Protein AF-A0A4V0WV18-F1 (afdb_monomer_lite)

Foldseek 3Di:
DDDDPVQDDDDDQDDPDQSLDQDAFDPVQQDFDPRDWAQDPVRDTDGDGPPNDDPDPRRGDHCVRVVVPDDPPGD

Radius of gyration: 12.53 Å; chains: 1; bounding box: 31×20×30 Å

Sequence (75 aa):
MLLAKEKFHRFLLVGQSNMAGCGTVEAQDKTPHPRVLMLNKADAWVPAIDPLHFDKPAAGLGLGKTFATLPERFH

pLDDT: mean 86.58, std 11.95, range [43.44, 96.25]

Structure (mmCIF, N/CA/C/O backbone):
data_AF-A0A4V0WV18-F1
#
_entry.id   AF-A0A4V0WV18-F1
#
loop_
_atom_site.group_PDB
_atom_site.id
_atom_site.type_symbol
_atom_site.label_atom_id
_atom_site.label_alt_id
_atom_site.label_comp_id
_atom_site.label_asym_id
_atom_site.label_entity_id
_atom_site.label_seq_id
_atom_site.pdbx_PDB_ins_code
_atom_site.Cartn_x
_atom_site.Cartn_y
_atom_site.Cartn_z
_atom_site.occupancy
_atom_site.B_iso_or_equiv
_atom_site.auth_seq_id
_atom_site.auth_comp_id
_atom_site.auth_asym_id
_atom_site.auth_atom_id
_atom_site.pdbx_PDB_model_num
ATOM 1 N N . MET A 1 1 ? -12.218 -10.803 13.475 1.00 43.44 1 MET A N 1
ATOM 2 C CA . MET A 1 1 ? -12.488 -9.534 14.183 1.00 43.44 1 MET A CA 1
ATOM 3 C C . MET A 1 1 ? -12.925 -8.506 13.146 1.00 43.44 1 MET A C 1
ATOM 5 O O . MET A 1 1 ? -12.072 -7.952 12.468 1.00 43.44 1 MET A O 1
ATOM 9 N N . LEU A 1 2 ? -14.234 -8.325 12.931 1.00 52.00 2 LEU A N 1
ATOM 10 C CA . LEU A 1 2 ? -14.717 -7.219 12.098 1.00 52.00 2 LEU A CA 1
ATOM 11 C C . LEU A 1 2 ? -14.548 -5.931 12.909 1.00 52.00 2 LEU A C 1
ATOM 13 O O . LEU A 1 2 ? -15.146 -5.794 13.974 1.00 52.00 2 LEU A O 1
ATOM 17 N N . LEU A 1 3 ? -13.719 -5.004 12.429 1.00 56.72 3 LEU A N 1
ATOM 18 C CA . LEU A 1 3 ? -13.729 -3.627 12.918 1.00 56.72 3 LEU A CA 1
ATOM 19 C C . LEU A 1 3 ? -15.161 -3.090 12.775 1.00 56.72 3 LEU A C 1
ATOM 21 O O . LEU A 1 3 ? -15.765 -3.236 11.712 1.00 56.72 3 LEU A O 1
ATOM 25 N N . ALA A 1 4 ? -15.715 -2.500 13.839 1.00 59.84 4 ALA A N 1
ATOM 26 C CA . ALA A 1 4 ? -17.005 -1.822 13.759 1.00 59.84 4 ALA A CA 1
ATOM 27 C C . ALA A 1 4 ? -16.959 -0.825 12.589 1.00 59.84 4 ALA A C 1
ATOM 29 O O . ALA A 1 4 ? -16.025 -0.028 12.493 1.00 59.84 4 ALA A O 1
ATOM 30 N N . LYS A 1 5 ? -17.937 -0.913 11.678 1.00 58.22 5 LYS A N 1
ATOM 31 C CA . LYS A 1 5 ? -17.950 -0.240 10.364 1.00 58.22 5 LYS A CA 1
ATOM 32 C C . LYS A 1 5 ? -17.739 1.282 10.448 1.00 58.22 5 LYS A C 1
ATOM 34 O O . LYS A 1 5 ? -17.278 1.882 9.483 1.00 58.22 5 LYS A O 1
ATOM 39 N N . GLU A 1 6 ? -18.018 1.876 11.607 1.00 63.53 6 GLU A N 1
ATOM 40 C CA . GLU A 1 6 ? -17.835 3.301 11.911 1.00 63.53 6 GLU A CA 1
ATOM 41 C C . GLU A 1 6 ? -16.368 3.731 12.107 1.00 63.53 6 GLU A C 1
ATOM 43 O O . GLU A 1 6 ? -16.080 4.919 12.062 1.00 63.53 6 GLU A O 1
ATOM 48 N N . LYS A 1 7 ? -15.420 2.794 12.263 1.00 77.62 7 LYS A N 1
ATOM 49 C CA . LYS A 1 7 ? -13.984 3.077 12.489 1.00 77.62 7 LYS A CA 1
ATOM 50 C C . LYS A 1 7 ? -13.080 2.606 11.345 1.00 77.62 7 LYS A C 1
ATOM 52 O O . LYS A 1 7 ? -11.910 2.284 11.563 1.00 77.62 7 LYS A O 1
ATOM 57 N N . PHE A 1 8 ? -13.627 2.494 10.133 1.00 85.31 8 PHE A N 1
ATOM 58 C CA . PHE A 1 8 ? -12.872 2.105 8.940 1.00 85.31 8 PHE A CA 1
ATOM 59 C C . PHE A 1 8 ? -12.697 3.292 7.988 1.00 85.31 8 PHE A C 1
ATOM 61 O O . PHE A 1 8 ? -13.560 3.581 7.156 1.00 85.31 8 PHE A O 1
ATOM 68 N N . HIS A 1 9 ? -11.560 3.975 8.119 1.00 89.19 9 HIS A N 1
ATOM 69 C CA . HIS A 1 9 ? -11.186 5.103 7.270 1.00 89.19 9 HIS A CA 1
ATOM 70 C C . HIS A 1 9 ? -10.645 4.598 5.929 1.00 89.19 9 HIS A C 1
ATOM 72 O O . HIS A 1 9 ? -9.739 3.766 5.888 1.00 89.19 9 HIS A O 1
ATOM 78 N N . ARG A 1 10 ? -11.209 5.101 4.827 1.00 91.31 10 ARG A N 1
ATOM 79 C CA . ARG A 1 10 ? -10.795 4.753 3.463 1.00 91.31 10 ARG A CA 1
ATOM 80 C C . ARG A 1 10 ? -10.091 5.939 2.824 1.00 91.31 10 ARG A C 1
ATOM 82 O O . ARG A 1 10 ? -10.622 7.045 2.834 1.00 91.31 10 ARG A O 1
ATOM 89 N N . PHE A 1 11 ? -8.938 5.674 2.225 1.00 92.81 11 PHE A N 1
ATOM 90 C CA . PHE A 1 11 ? -8.138 6.663 1.514 1.00 92.81 11 PHE A CA 1
ATOM 91 C C . PHE A 1 11 ? -7.921 6.191 0.085 1.00 92.81 11 PHE A C 1
ATOM 93 O O . PHE A 1 11 ? -7.607 5.025 -0.148 1.00 92.81 11 PHE A O 1
ATOM 100 N N . LEU A 1 12 ? -8.099 7.104 -0.863 1.00 93.94 12 LEU A N 1
ATOM 101 C CA . LEU A 1 12 ? -7.805 6.866 -2.266 1.00 93.94 12 LEU A CA 1
ATOM 102 C C . LEU A 1 12 ? -6.411 7.427 -2.566 1.00 93.94 12 LEU A C 1
ATOM 104 O O . LEU A 1 12 ? -6.197 8.635 -2.486 1.00 93.94 12 LEU A O 1
ATOM 108 N N . LEU A 1 13 ? -5.465 6.543 -2.887 1.00 92.81 13 LEU A N 1
ATOM 109 C CA . LEU A 1 13 ? -4.102 6.908 -3.270 1.00 92.81 13 LEU A CA 1
ATOM 110 C C . LEU A 1 13 ? -4.028 7.026 -4.792 1.00 92.81 13 LEU A C 1
ATOM 112 O O . LEU A 1 13 ? -4.040 6.022 -5.500 1.00 92.81 13 LEU A O 1
ATOM 116 N N . VAL A 1 14 ? -3.991 8.255 -5.305 1.00 92.00 14 VAL A N 1
ATOM 117 C CA . VAL A 1 14 ? -3.951 8.528 -6.749 1.00 92.00 14 VAL A CA 1
ATOM 118 C C . VAL A 1 14 ? -2.823 9.499 -7.048 1.00 92.00 14 VAL A C 1
ATOM 120 O O . VAL A 1 14 ? -2.598 10.468 -6.326 1.00 92.00 14 VAL A O 1
ATOM 123 N N . GLY A 1 15 ? -2.095 9.222 -8.124 1.00 88.94 15 GLY A N 1
ATOM 124 C CA . GLY A 1 15 ? -0.977 10.036 -8.565 1.00 88.94 15 GLY A CA 1
ATOM 125 C C . GLY A 1 15 ? -0.150 9.336 -9.637 1.00 88.94 15 GLY A C 1
ATOM 126 O O . GLY A 1 15 ? -0.556 8.334 -10.225 1.00 88.94 15 GLY A O 1
ATOM 127 N N . GLN A 1 16 ? 1.027 9.894 -9.900 1.00 87.62 16 GLN A N 1
ATOM 128 C CA . GLN A 1 16 ? 1.994 9.347 -10.853 1.00 87.62 16 GLN A CA 1
ATOM 129 C C . GLN A 1 16 ? 2.964 8.370 -10.159 1.00 87.62 16 GLN A C 1
ATOM 131 O O . GLN A 1 16 ? 2.618 7.751 -9.152 1.00 87.62 16 GLN A O 1
ATOM 136 N N . SER A 1 17 ? 4.168 8.196 -10.708 1.00 84.81 17 SER A N 1
ATOM 137 C CA . SER A 1 17 ? 5.177 7.235 -10.240 1.00 84.81 17 SER A CA 1
ATOM 138 C C . SER A 1 17 ? 5.517 7.368 -8.751 1.00 84.81 17 SER A C 1
ATOM 140 O O . SER A 1 17 ? 5.550 6.366 -8.050 1.00 84.81 17 SER A O 1
ATOM 142 N N . ASN A 1 18 ? 5.665 8.589 -8.230 1.00 84.38 18 ASN A N 1
ATOM 143 C CA . ASN A 1 18 ? 5.999 8.795 -6.814 1.00 84.38 18 ASN A CA 1
ATOM 144 C C . ASN A 1 18 ? 4.907 8.296 -5.850 1.00 84.38 18 ASN A C 1
ATOM 146 O O . ASN A 1 18 ? 5.228 7.912 -4.730 1.00 84.38 18 ASN A O 1
ATOM 150 N N . MET A 1 19 ? 3.634 8.287 -6.271 1.00 89.88 19 MET A N 1
ATOM 151 C CA . MET A 1 19 ? 2.548 7.700 -5.474 1.00 89.88 19 MET A CA 1
ATOM 152 C C . MET A 1 19 ? 2.537 6.177 -5.597 1.00 89.88 19 MET A C 1
ATOM 154 O O . MET A 1 19 ? 2.387 5.489 -4.593 1.00 89.88 19 MET A O 1
ATOM 158 N N . ALA A 1 20 ? 2.769 5.664 -6.812 1.00 87.88 20 ALA A N 1
ATOM 159 C CA . ALA A 1 20 ? 2.923 4.230 -7.051 1.00 87.88 20 ALA A CA 1
ATOM 160 C C . ALA A 1 20 ? 4.083 3.611 -6.251 1.00 87.88 20 ALA A C 1
ATOM 162 O O . ALA A 1 20 ? 4.064 2.415 -5.968 1.00 87.88 20 ALA A O 1
ATOM 163 N N . GLY A 1 21 ? 5.058 4.444 -5.880 1.00 87.00 21 GLY A N 1
ATOM 164 C CA . GLY A 1 21 ? 6.301 4.043 -5.250 1.00 87.00 21 GLY A CA 1
ATOM 165 C C . GLY A 1 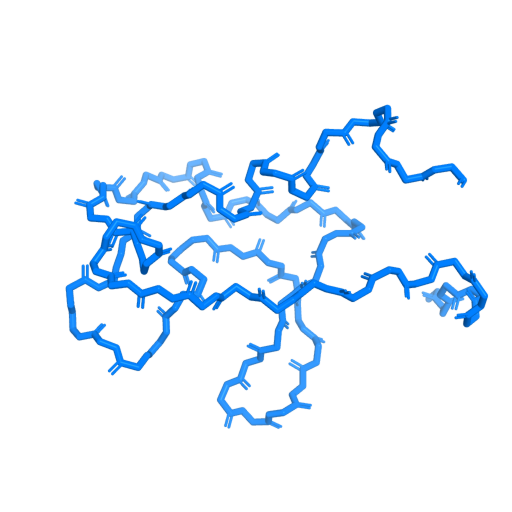21 ? 7.339 3.684 -6.306 1.00 87.00 21 GLY A C 1
ATOM 166 O O . GLY A 1 21 ? 7.037 2.973 -7.260 1.00 87.00 21 GLY A O 1
ATOM 167 N N . CYS A 1 22 ? 8.562 4.179 -6.122 1.00 88.94 22 CYS A N 1
ATOM 168 C CA . CYS A 1 22 ? 9.727 3.849 -6.954 1.00 88.94 22 CYS A CA 1
ATOM 169 C C . CYS A 1 22 ? 10.900 3.322 -6.114 1.00 88.94 22 CYS A C 1
ATOM 171 O O . CYS A 1 22 ? 11.993 3.128 -6.643 1.00 88.94 22 CYS A O 1
ATOM 173 N N . GLY A 1 23 ? 10.714 3.167 -4.799 1.00 88.31 23 GLY A N 1
ATOM 174 C CA . GLY A 1 23 ? 11.765 2.679 -3.916 1.00 88.31 23 GLY A CA 1
ATOM 175 C C . GLY A 1 23 ? 11.935 1.164 -4.014 1.00 88.31 23 GLY A C 1
ATOM 176 O O . GLY A 1 23 ? 11.003 0.436 -4.363 1.00 88.31 23 GLY A O 1
ATOM 177 N N . THR A 1 24 ? 13.127 0.685 -3.673 1.00 93.06 24 THR A N 1
ATOM 178 C CA . THR A 1 24 ? 13.395 -0.747 -3.512 1.00 93.06 24 THR A CA 1
ATOM 179 C C . THR A 1 24 ? 12.566 -1.297 -2.354 1.00 93.06 24 THR A C 1
ATOM 181 O O . THR A 1 24 ? 12.545 -0.703 -1.283 1.00 93.06 24 THR A O 1
ATOM 184 N N . VAL A 1 25 ? 11.885 -2.423 -2.572 1.00 93.06 25 VAL A N 1
ATOM 185 C CA . VAL A 1 25 ? 11.110 -3.114 -1.532 1.00 93.06 25 VAL A CA 1
ATOM 186 C C . VAL A 1 25 ? 12.030 -4.055 -0.763 1.00 93.06 25 VAL A C 1
ATOM 188 O O . VAL A 1 25 ? 12.576 -5.003 -1.336 1.00 93.06 25 VAL A O 1
ATOM 191 N N . GLU A 1 26 ? 12.162 -3.824 0.535 1.00 95.25 26 GLU A N 1
ATOM 192 C CA . GLU A 1 26 ? 12.952 -4.638 1.453 1.00 95.25 26 GLU A CA 1
ATOM 193 C C . GLU A 1 26 ? 12.075 -5.637 2.228 1.00 95.25 26 GLU A C 1
ATOM 195 O O . GLU A 1 26 ? 10.845 -5.673 2.113 1.00 95.25 26 GLU A O 1
ATOM 200 N N . ALA A 1 27 ? 12.705 -6.510 3.018 1.00 94.88 27 ALA A N 1
ATOM 201 C CA . ALA A 1 27 ? 11.988 -7.534 3.776 1.00 94.88 27 ALA A CA 1
ATOM 202 C C . ALA A 1 27 ? 11.007 -6.924 4.794 1.00 94.88 27 ALA A C 1
ATOM 204 O O . ALA A 1 27 ? 9.889 -7.428 4.938 1.00 94.88 27 ALA A O 1
ATOM 205 N N . GLN A 1 28 ? 11.375 -5.819 5.460 1.00 91.75 28 GLN A N 1
ATOM 206 C CA . GLN A 1 28 ? 10.479 -5.165 6.416 1.00 91.75 28 GLN A CA 1
ATOM 207 C C . GLN A 1 28 ? 9.220 -4.580 5.760 1.00 91.75 28 GLN A C 1
ATOM 209 O O . GLN A 1 28 ? 8.150 -4.595 6.373 1.00 91.75 28 GLN A O 1
ATOM 214 N N . ASP A 1 29 ? 9.292 -4.154 4.497 1.00 93.50 29 ASP A N 1
ATOM 215 C CA . ASP A 1 29 ? 8.164 -3.531 3.791 1.00 93.50 29 ASP A CA 1
ATOM 216 C C . ASP A 1 29 ? 7.049 -4.543 3.476 1.00 93.50 29 ASP A C 1
ATOM 218 O O . ASP A 1 29 ? 5.874 -4.189 3.315 1.00 93.50 29 ASP A O 1
ATOM 222 N N . LYS A 1 30 ? 7.393 -5.834 3.508 1.00 94.56 30 LYS A N 1
ATOM 223 C CA . LYS A 1 30 ? 6.463 -6.963 3.382 1.00 94.56 30 LYS A CA 1
ATOM 224 C C . LYS A 1 30 ? 5.832 -7.392 4.708 1.00 94.56 30 LYS A C 1
ATOM 226 O O . LYS A 1 30 ? 4.992 -8.287 4.718 1.00 94.56 30 LYS A O 1
ATOM 231 N N . THR A 1 31 ? 6.196 -6.757 5.823 1.00 95.19 31 THR A N 1
ATOM 232 C CA . THR A 1 31 ? 5.575 -7.019 7.129 1.00 95.19 31 THR A CA 1
ATOM 233 C C . THR A 1 31 ? 4.258 -6.248 7.243 1.00 95.19 31 THR A C 1
ATOM 235 O O . THR A 1 31 ? 4.281 -5.014 7.199 1.00 95.19 31 THR A O 1
ATOM 238 N N . PRO A 1 32 ? 3.099 -6.912 7.384 1.00 95.25 32 PRO A N 1
ATOM 239 C CA . PRO A 1 32 ? 1.816 -6.225 7.458 1.00 95.25 32 PRO A CA 1
ATOM 240 C C . PRO A 1 32 ? 1.594 -5.560 8.823 1.00 95.25 32 PRO A C 1
ATOM 242 O O . PRO A 1 32 ? 2.025 -6.066 9.857 1.00 95.25 32 PRO A O 1
ATOM 245 N N . HIS A 1 33 ? 0.835 -4.461 8.838 1.00 92.88 33 HIS A N 1
ATOM 246 C CA . HIS A 1 33 ? 0.304 -3.879 10.073 1.00 92.88 33 HIS A CA 1
ATOM 247 C C . HIS A 1 33 ? -1.127 -4.399 10.318 1.00 92.88 33 HIS A C 1
ATOM 249 O O . HIS A 1 33 ? -1.946 -4.342 9.399 1.00 92.88 33 HIS A O 1
ATOM 255 N N . PRO A 1 34 ? -1.498 -4.840 11.538 1.00 90.75 34 PRO A N 1
ATOM 256 C CA . PRO A 1 34 ? -2.769 -5.538 11.798 1.00 90.75 34 PRO A CA 1
ATOM 257 C C . PRO A 1 34 ? -4.034 -4.704 11.538 1.00 90.75 34 PRO A C 1
ATOM 259 O O . PRO A 1 34 ? -5.135 -5.245 11.495 1.00 90.75 34 PRO A O 1
ATOM 262 N N . ARG A 1 35 ? -3.891 -3.383 11.388 1.00 90.88 35 ARG A N 1
ATOM 263 C CA . ARG A 1 35 ? -4.997 -2.438 11.155 1.00 90.88 35 ARG A CA 1
ATOM 264 C C . ARG A 1 35 ? -4.949 -1.722 9.806 1.00 90.88 35 ARG A C 1
ATOM 266 O O . ARG A 1 35 ? -5.804 -0.879 9.561 1.00 90.88 35 ARG A O 1
ATOM 273 N N . VAL A 1 36 ? -3.962 -2.020 8.961 1.00 93.06 36 VAL A N 1
ATOM 274 C CA . VAL A 1 36 ? -3.831 -1.386 7.644 1.00 93.06 36 VAL A CA 1
ATOM 275 C C . VAL A 1 36 ? -4.164 -2.413 6.574 1.00 93.06 36 VAL A C 1
ATOM 277 O O . VAL A 1 36 ? -3.517 -3.455 6.466 1.00 93.06 36 VAL A O 1
ATOM 280 N N . LEU A 1 37 ? -5.192 -2.101 5.792 1.00 95.12 37 LEU A N 1
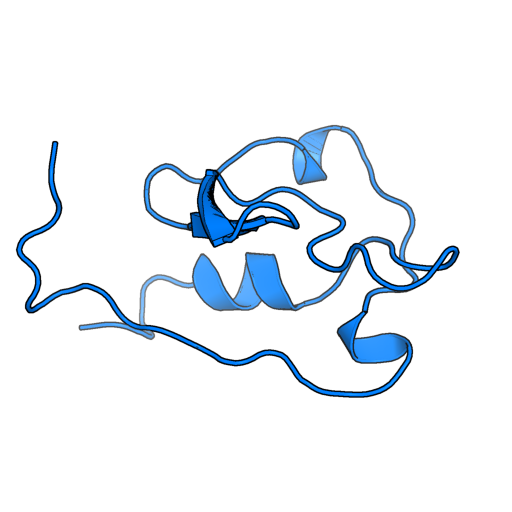ATOM 281 C CA . LEU A 1 37 ? -5.655 -2.924 4.685 1.00 95.12 37 LEU A CA 1
ATOM 282 C C . LEU A 1 37 ? -5.449 -2.174 3.371 1.00 95.12 37 LEU A C 1
ATOM 284 O O . LEU A 1 37 ? -5.546 -0.947 3.331 1.00 95.12 37 LEU A O 1
ATOM 288 N N . MET A 1 38 ? -5.210 -2.920 2.300 1.00 95.25 38 MET A N 1
ATOM 289 C CA . MET A 1 38 ? -5.231 -2.423 0.928 1.00 95.25 38 MET A CA 1
ATOM 290 C C . MET A 1 38 ? -6.281 -3.183 0.123 1.00 95.25 38 MET A C 1
ATOM 292 O O . MET A 1 38 ? -6.608 -4.328 0.445 1.00 95.25 38 MET A O 1
ATOM 296 N N . LEU A 1 39 ? -6.801 -2.552 -0.924 1.00 95.38 39 LEU A N 1
ATOM 297 C CA . LEU A 1 39 ? -7.641 -3.229 -1.902 1.00 95.38 39 LEU A CA 1
ATOM 298 C C . LEU A 1 39 ? -6.730 -3.909 -2.930 1.00 95.38 39 LEU A C 1
ATOM 300 O O . LEU A 1 39 ? -5.830 -3.264 -3.467 1.00 95.38 39 LEU A O 1
ATOM 304 N N . ASN A 1 40 ? -6.924 -5.201 -3.181 1.00 94.31 40 ASN A N 1
ATOM 305 C CA . ASN A 1 40 ? -6.167 -5.926 -4.205 1.00 94.31 40 ASN A CA 1
ATOM 306 C C . ASN A 1 40 ? -6.889 -5.923 -5.571 1.00 94.31 40 ASN A C 1
ATOM 308 O O . ASN A 1 40 ? -7.997 -5.412 -5.701 1.00 94.31 40 ASN A O 1
ATOM 312 N N . LYS A 1 41 ? -6.281 -6.547 -6.592 1.00 92.69 41 LYS A N 1
ATOM 313 C CA . LYS A 1 41 ? -6.860 -6.701 -7.947 1.00 92.69 41 LYS A CA 1
ATOM 314 C C . LYS A 1 41 ? -8.205 -7.440 -8.002 1.00 92.69 41 LYS A C 1
ATOM 316 O O . LYS A 1 41 ? -8.853 -7.406 -9.039 1.00 92.69 41 LYS A O 1
ATOM 321 N N . ALA A 1 42 ? -8.575 -8.154 -6.941 1.00 95.50 42 ALA A N 1
ATOM 322 C CA . ALA A 1 42 ? -9.811 -8.923 -6.842 1.00 95.50 42 ALA A CA 1
ATOM 323 C C . ALA A 1 42 ? -10.871 -8.206 -5.983 1.00 95.50 42 ALA A C 1
ATOM 325 O O . ALA A 1 42 ? -11.775 -8.858 -5.467 1.00 95.50 42 ALA A O 1
ATOM 326 N N . ASP A 1 43 ? -10.723 -6.891 -5.775 1.00 93.38 43 ASP A N 1
ATOM 327 C CA . ASP A 1 43 ? -11.609 -6.057 -4.954 1.00 93.38 43 ASP A CA 1
ATOM 328 C C . ASP A 1 43 ? -11.779 -6.556 -3.507 1.00 93.38 43 ASP A C 1
ATOM 330 O O . ASP A 1 43 ? -12.786 -6.301 -2.842 1.00 93.38 43 ASP A O 1
ATOM 334 N N . ALA A 1 44 ? -10.760 -7.243 -2.982 1.00 95.44 44 ALA A N 1
ATOM 335 C CA . ALA A 1 44 ? -10.738 -7.735 -1.613 1.00 95.44 44 ALA A CA 1
ATOM 336 C C . ALA A 1 44 ? -9.800 -6.900 -0.733 1.00 95.44 44 ALA A C 1
ATOM 338 O O . ALA A 1 44 ? -8.678 -6.564 -1.121 1.00 95.44 44 ALA A O 1
ATOM 339 N N . TRP A 1 45 ? -10.255 -6.609 0.487 1.00 94.38 45 TRP A N 1
ATOM 340 C CA . TRP A 1 45 ? -9.429 -5.995 1.522 1.00 94.38 45 TRP A CA 1
ATOM 341 C C . TRP A 1 45 ? -8.465 -7.029 2.103 1.00 94.38 45 TRP A C 1
ATOM 343 O O . TRP A 1 45 ? -8.891 -8.002 2.727 1.00 94.38 45 TRP A O 1
ATOM 353 N N . VAL A 1 46 ? -7.168 -6.803 1.920 1.00 95.44 46 VAL A N 1
ATOM 354 C CA . VAL A 1 46 ? -6.089 -7.678 2.400 1.00 95.44 46 VAL A CA 1
ATOM 355 C C . VAL A 1 46 ? -5.091 -6.885 3.247 1.00 95.44 46 VAL A C 1
ATOM 357 O O . VAL A 1 46 ? -5.040 -5.660 3.111 1.00 95.44 46 VAL A O 1
ATOM 360 N N . PRO A 1 47 ? -4.295 -7.528 4.123 1.00 96.25 47 PRO A N 1
ATOM 361 C CA . PRO A 1 47 ? -3.219 -6.844 4.836 1.00 96.25 47 PRO A CA 1
ATOM 362 C C . PRO A 1 47 ? -2.294 -6.099 3.868 1.00 96.25 47 PRO A C 1
ATOM 364 O O . PRO A 1 47 ? -1.835 -6.672 2.881 1.00 96.25 47 PRO A O 1
ATOM 367 N N . ALA A 1 48 ? -2.042 -4.820 4.142 1.00 95.75 48 ALA A N 1
ATOM 368 C CA . AL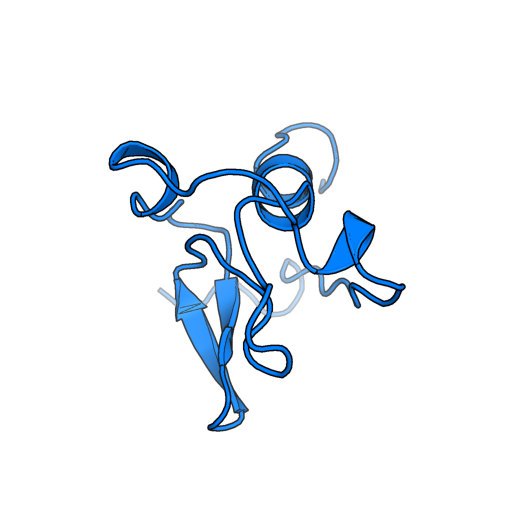A A 1 48 ? -1.239 -3.978 3.263 1.00 95.75 48 ALA A CA 1
ATOM 369 C C . ALA A 1 48 ? 0.261 -4.293 3.375 1.00 95.75 48 ALA A C 1
ATOM 371 O O . ALA A 1 48 ? 0.826 -4.281 4.475 1.00 95.75 48 ALA A O 1
ATOM 372 N N . ILE A 1 49 ? 0.903 -4.507 2.227 1.00 95.81 49 ILE A N 1
ATOM 373 C CA . ILE A 1 49 ? 2.353 -4.666 2.065 1.00 95.81 49 ILE A CA 1
ATOM 374 C C . ILE A 1 49 ? 2.811 -3.872 0.843 1.00 95.81 49 ILE A C 1
ATOM 376 O O . ILE A 1 49 ? 2.023 -3.676 -0.080 1.00 95.81 49 ILE A O 1
A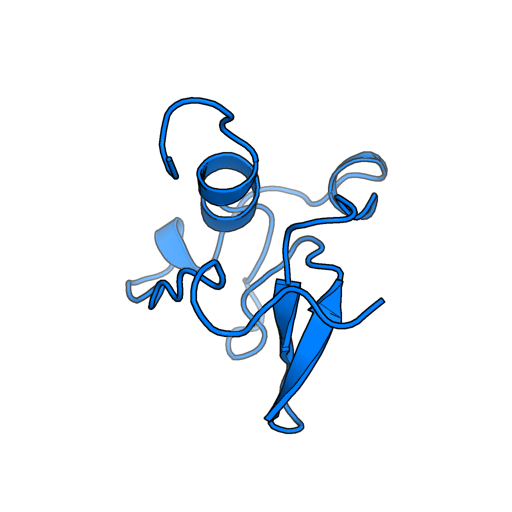TOM 380 N N . ASP A 1 50 ? 4.065 -3.429 0.818 1.00 94.44 50 ASP A N 1
ATOM 381 C CA . ASP A 1 50 ? 4.605 -2.794 -0.383 1.00 94.44 50 ASP A CA 1
ATOM 382 C C . ASP A 1 50 ? 5.027 -3.845 -1.433 1.00 94.44 50 ASP A C 1
ATOM 384 O O . ASP A 1 50 ? 5.521 -4.922 -1.072 1.00 94.44 50 ASP A O 1
ATOM 388 N N . PRO A 1 51 ? 4.858 -3.547 -2.735 1.00 95.00 51 PRO A N 1
ATOM 389 C CA . PRO A 1 51 ? 4.223 -2.342 -3.273 1.00 95.00 51 PRO A CA 1
ATOM 390 C C . PRO A 1 51 ? 2.691 -2.367 -3.124 1.00 95.00 51 PRO A C 1
ATOM 392 O O . PRO A 1 51 ? 2.044 -3.382 -3.379 1.00 95.00 51 PRO A O 1
ATOM 395 N N . LEU A 1 52 ? 2.102 -1.218 -2.767 1.00 94.50 52 LEU A N 1
ATOM 396 C CA . LEU A 1 52 ? 0.640 -1.064 -2.677 1.00 94.50 52 LEU A CA 1
ATOM 397 C C . LEU A 1 52 ? -0.039 -0.980 -4.048 1.00 94.50 52 LEU A C 1
ATOM 399 O O . LEU A 1 52 ? -1.212 -1.319 -4.197 1.00 94.50 52 LEU A O 1
ATOM 403 N N . HIS A 1 53 ? 0.686 -0.487 -5.046 1.00 92.25 53 HIS A N 1
ATOM 404 C CA . HIS A 1 53 ? 0.189 -0.338 -6.403 1.00 92.25 53 HIS A CA 1
ATOM 405 C C . HIS A 1 53 ? 0.550 -1.565 -7.230 1.00 92.25 53 HIS A C 1
ATOM 407 O O . HIS A 1 53 ? 1.645 -2.112 -7.135 1.00 92.25 53 HIS A O 1
ATOM 413 N N . PHE A 1 54 ? -0.394 -2.008 -8.052 1.00 88.19 54 PHE A N 1
ATOM 414 C CA . PHE A 1 54 ? -0.292 -3.264 -8.795 1.00 88.19 54 PHE A CA 1
ATOM 415 C C . PHE A 1 54 ? -0.541 -3.092 -10.299 1.00 88.19 54 PHE A C 1
ATOM 417 O O . PHE A 1 54 ? -0.528 -4.066 -11.063 1.00 88.19 54 PHE A O 1
ATOM 424 N N . ASP A 1 55 ? -0.849 -1.860 -10.699 1.00 81.88 55 ASP A N 1
ATOM 425 C CA . ASP A 1 55 ? -1.242 -1.413 -12.032 1.00 81.88 55 ASP A CA 1
ATOM 426 C C . ASP A 1 55 ? -0.042 -0.970 -12.881 1.00 81.88 55 ASP A C 1
ATOM 428 O O . ASP A 1 55 ? -0.191 -0.746 -14.081 1.00 81.88 55 ASP A O 1
ATOM 432 N N . LYS A 1 56 ? 1.159 -0.881 -12.291 1.00 78.31 56 LYS A N 1
ATOM 433 C CA . LYS A 1 56 ? 2.383 -0.455 -12.981 1.00 78.31 56 LYS A CA 1
ATOM 434 C C . LYS A 1 56 ? 3.546 -1.417 -12.719 1.00 78.31 56 LYS A C 1
ATOM 436 O O . LYS A 1 56 ? 3.767 -1.775 -11.566 1.00 78.31 56 LYS A O 1
ATOM 441 N N . PRO A 1 57 ? 4.349 -1.770 -13.745 1.00 78.56 57 PRO A N 1
ATOM 442 C CA . PRO A 1 57 ? 5.533 -2.620 -13.567 1.00 78.56 57 PRO A CA 1
ATOM 443 C C . PRO A 1 57 ? 6.588 -2.020 -12.631 1.00 78.56 57 PRO A C 1
ATOM 445 O O . PRO A 1 57 ? 7.334 -2.753 -11.999 1.00 78.56 57 PRO A O 1
ATOM 448 N N . ALA A 1 58 ? 6.651 -0.687 -12.557 1.00 81.12 58 ALA A N 1
ATOM 449 C CA . ALA A 1 58 ? 7.626 0.050 -11.757 1.00 81.12 58 ALA A CA 1
ATOM 450 C C . ALA A 1 58 ? 7.168 0.326 -10.312 1.00 81.12 58 ALA A C 1
ATOM 452 O O . ALA A 1 58 ? 7.836 1.085 -9.618 1.00 81.12 58 ALA A O 1
ATOM 453 N N . ALA A 1 59 ? 6.028 -0.223 -9.875 1.00 88.12 59 ALA A N 1
ATOM 454 C CA . ALA A 1 59 ? 5.543 -0.015 -8.516 1.00 88.12 59 ALA A CA 1
ATOM 455 C C . ALA A 1 59 ? 6.510 -0.632 -7.494 1.00 88.12 59 ALA A C 1
ATOM 457 O O . ALA A 1 59 ? 6.890 -1.800 -7.597 1.00 88.12 59 ALA A O 1
ATOM 458 N N . GLY A 1 60 ? 6.889 0.166 -6.505 1.00 90.25 60 GLY A N 1
ATOM 459 C CA . GLY A 1 60 ? 7.837 -0.198 -5.460 1.00 90.25 60 GLY A CA 1
ATOM 460 C C . GLY A 1 60 ? 7.407 0.334 -4.100 1.00 90.25 60 GLY A C 1
ATOM 461 O O . GLY A 1 60 ? 6.225 0.568 -3.848 1.00 90.25 60 GLY A O 1
ATOM 462 N N . LEU A 1 61 ? 8.382 0.549 -3.222 1.00 91.56 61 LEU A N 1
ATOM 463 C CA . LEU A 1 61 ? 8.151 1.184 -1.930 1.00 91.56 61 LEU A CA 1
ATOM 464 C C . LEU A 1 61 ? 7.615 2.610 -2.137 1.00 91.56 61 LEU A C 1
ATOM 466 O O . LEU A 1 61 ? 8.207 3.409 -2.878 1.00 91.56 61 LEU A O 1
ATOM 470 N N . GLY A 1 62 ? 6.494 2.915 -1.483 1.00 90.81 62 GLY A N 1
ATOM 471 C CA . GLY A 1 62 ? 5.819 4.210 -1.539 1.00 90.81 62 GLY A CA 1
ATOM 472 C C . GLY A 1 62 ? 5.446 4.746 -0.154 1.00 90.81 62 GLY A C 1
ATOM 473 O O . GLY A 1 62 ? 5.709 4.137 0.877 1.00 90.81 62 GLY A O 1
ATOM 474 N N . LEU A 1 63 ? 4.804 5.917 -0.11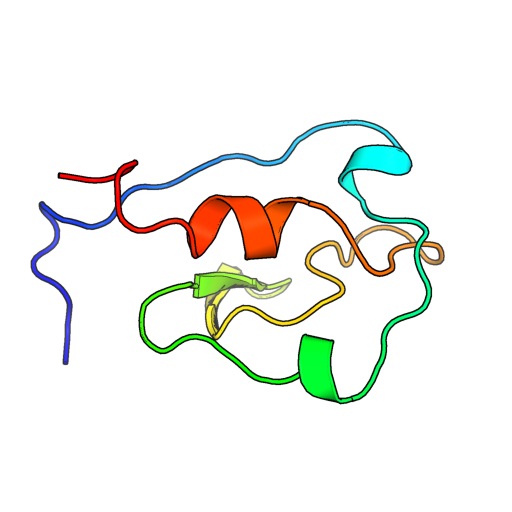8 1.00 91.69 63 LEU A N 1
ATOM 475 C CA . LEU A 1 63 ? 4.436 6.585 1.142 1.00 91.69 63 LEU A CA 1
ATOM 476 C C . LEU A 1 63 ? 3.089 6.120 1.719 1.00 91.69 63 LEU A C 1
ATOM 478 O O . LEU A 1 63 ? 2.763 6.454 2.858 1.00 91.69 63 LEU A O 1
ATOM 482 N N . GLY A 1 64 ? 2.293 5.372 0.950 1.00 93.12 64 GLY A N 1
ATOM 483 C CA . GLY A 1 64 ? 0.914 5.032 1.309 1.00 93.12 64 GLY A CA 1
ATOM 484 C C . GLY A 1 64 ? 0.795 4.181 2.574 1.00 93.12 64 GLY A C 1
ATOM 485 O O . GLY A 1 64 ? -0.041 4.469 3.434 1.00 93.12 64 GLY A O 1
ATOM 486 N N . LYS A 1 65 ? 1.655 3.168 2.732 1.00 93.12 65 LYS A N 1
ATOM 487 C CA . LYS A 1 65 ? 1.617 2.273 3.896 1.00 93.12 65 LYS A CA 1
ATOM 488 C C . LYS A 1 65 ? 2.054 3.018 5.154 1.00 93.12 65 LYS A C 1
ATOM 490 O O . LYS A 1 65 ? 1.340 2.995 6.153 1.00 93.12 65 LYS A O 1
ATOM 495 N N . THR A 1 66 ? 3.157 3.762 5.064 1.00 92.06 66 THR A N 1
ATOM 496 C CA . THR A 1 66 ? 3.666 4.621 6.143 1.00 92.06 66 THR A CA 1
ATOM 497 C C . THR A 1 66 ? 2.635 5.659 6.576 1.00 92.06 66 THR A C 1
ATOM 499 O O . THR A 1 66 ? 2.422 5.856 7.771 1.00 92.06 66 THR A O 1
ATOM 502 N N . PHE A 1 67 ? 1.940 6.293 5.625 1.00 92.50 67 PHE A N 1
ATOM 503 C CA . PHE A 1 67 ? 0.847 7.222 5.916 1.00 92.50 67 PHE A CA 1
ATOM 504 C C . PHE A 1 67 ? -0.235 6.577 6.796 1.00 92.50 67 PHE A C 1
ATOM 506 O O . PHE A 1 67 ? -0.684 7.201 7.759 1.00 92.50 67 PHE A O 1
ATOM 513 N N . ALA A 1 68 ? -0.623 5.336 6.490 1.00 91.81 68 ALA A N 1
ATOM 514 C CA . ALA A 1 68 ? -1.699 4.626 7.175 1.00 91.81 68 ALA A CA 1
ATOM 515 C C . ALA A 1 68 ? -1.302 4.041 8.545 1.00 91.81 68 ALA A C 1
ATOM 517 O O . ALA A 1 68 ? -2.180 3.739 9.351 1.00 91.81 68 ALA A O 1
ATOM 518 N N . THR A 1 69 ? -0.006 3.880 8.833 1.00 90.06 69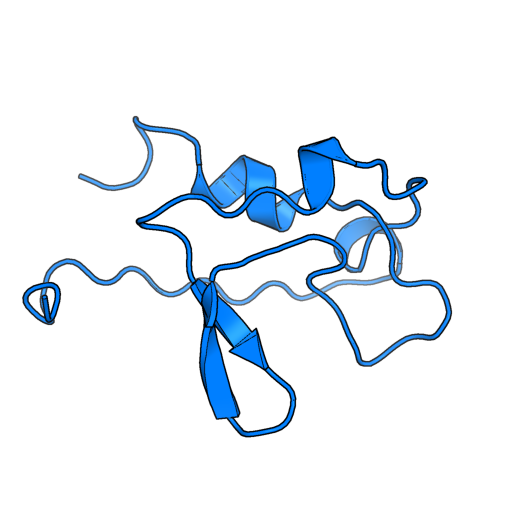 THR A N 1
ATOM 519 C CA . THR A 1 69 ? 0.483 3.383 10.134 1.00 90.06 69 THR A CA 1
ATOM 520 C C . THR A 1 69 ? 0.653 4.471 11.196 1.00 90.06 69 THR A C 1
ATOM 522 O O . THR A 1 69 ? 0.914 4.148 12.352 1.00 90.06 69 THR A O 1
ATOM 525 N N . LEU A 1 70 ? 0.531 5.752 10.834 1.00 87.62 70 LEU A N 1
ATOM 526 C CA . LEU A 1 70 ? 0.756 6.858 11.768 1.00 87.62 70 LEU A CA 1
ATOM 527 C C . LEU A 1 70 ? -0.391 6.964 12.803 1.00 87.62 70 LEU A C 1
ATOM 529 O O . LEU A 1 70 ? -1.535 7.175 12.395 1.00 87.62 70 LEU A O 1
ATOM 533 N N . PRO A 1 71 ? -0.113 6.848 14.122 1.00 70.19 71 PRO A N 1
ATOM 534 C CA . PRO A 1 71 ? -1.145 6.683 15.158 1.00 70.19 71 PRO A CA 1
ATOM 535 C C . PRO A 1 71 ? -2.098 7.870 15.349 1.00 70.19 71 PRO A C 1
ATOM 537 O O . PRO A 1 71 ? -3.265 7.663 15.660 1.00 70.19 71 PRO A O 1
ATOM 540 N N . GLU A 1 72 ? -1.618 9.101 15.167 1.00 63.16 72 GLU A N 1
ATOM 541 C CA . GLU A 1 72 ? -2.344 10.328 15.548 1.00 63.16 72 GLU A CA 1
ATOM 542 C C . GLU A 1 72 ? -3.355 10.811 14.495 1.00 63.16 72 GLU A C 1
ATOM 544 O O . GLU A 1 72 ? -4.019 11.830 14.672 1.00 63.16 72 GLU A O 1
ATOM 549 N N . ARG A 1 73 ? -3.463 10.119 13.354 1.00 65.62 73 ARG A N 1
ATOM 550 C CA . ARG A 1 73 ? -4.218 10.628 12.199 1.00 65.62 73 ARG A CA 1
ATOM 551 C C . ARG A 1 73 ? -5.684 10.208 12.144 1.00 65.62 73 ARG A C 1
ATOM 553 O O . ARG A 1 73 ? -6.431 10.795 11.364 1.00 65.62 73 ARG A O 1
ATOM 560 N N . PHE A 1 74 ? -6.094 9.202 12.913 1.00 70.44 74 PHE A N 1
ATOM 561 C CA . PHE A 1 74 ? -7.378 8.523 12.711 1.00 70.44 74 PHE A CA 1
ATOM 562 C C . PHE A 1 74 ? -8.049 8.208 14.064 1.00 70.44 74 PHE A C 1
ATOM 564 O O . PHE A 1 74 ? -8.054 7.058 14.512 1.00 70.44 74 PHE A O 1
ATOM 571 N N . HIS A 1 75 ? -8.553 9.252 14.732 1.00 61.59 75 HIS A N 1
ATOM 572 C CA . HIS A 1 75 ? -9.347 9.179 15.968 1.00 61.59 75 HIS A CA 1
ATOM 573 C C . HIS A 1 75 ? -10.839 9.362 15.686 1.00 61.59 75 HIS A C 1
ATOM 575 O O . HIS A 1 75 ? -11.166 10.214 14.828 1.00 61.59 75 HIS A O 1
#

Secondary structure (DSSP, 8-state):
-PPPGGG--------SHHHH--BPP-TGGGSPPTT-EEE-TTS-EEE--S----SSTT--B-SHHHHHH-GGG--